Protein AF-A0A432YCI6-F1 (afdb_monomer)

Solvent-accessible surface area (backbone atoms only — not comparable to full-atom values): 5419 Å² total; per-residue (Å²): 132,55,76,64,54,52,50,51,52,49,70,69,32,84,74,70,58,67,78,42,40,62,67,59,52,49,53,53,44,42,72,75,62,33,43,80,53,81,72,67,101,77,46,88,41,63,48,33,33,30,30,85,92,44,73,86,51,59,49,81,43,77,51,57,93,74,92,57,45,44,50,60,67,61,50,48,51,51,54,53,50,35,39,75,71,66,77,46,135

Mean predicted aligned error: 5.87 Å

Radius of gyration: 12.73 Å; Cα contacts (8 Å, |Δi|>4): 102; chains: 1; bounding box: 31×23×32 Å

Nearest PDB structures (foldseek):
  8b2l-assembly1_u3  TM=5.384E-01  e=3.720E+00  Nicotiana tabacum
  2db2-assembly1_A  TM=3.841E-01  e=1.844E+00  Homo sapiens
  3c4b-assembly1_A  TM=4.024E-01  e=2.882E+00  Mus musculus
  3q1c-assembly1_A  TM=2.499E-01  e=8.530E+00  Escherichia coli O127:H6 str. E2348/69

Foldseek 3Di:
DPPLVVLVCQLPDPVHDQQAWPVSVVSNCVVLQWDWDDDDDPPQFWIKTARPVDRVLMQIAGHDPDRGHGHSVSSVVVVVSCVVVVSDD

Structure (mmCIF, N/CA/C/O backbone):
data_AF-A0A432YCI6-F1
#
_entry.id   AF-A0A432YCI6-F1
#
loop_
_atom_site.group_PDB
_atom_site.id
_atom_site.type_symbol
_atom_site.label_atom_id
_atom_site.label_alt_id
_atom_site.label_comp_id
_atom_site.label_asym_id
_atom_site.label_entity_id
_atom_site.label_seq_id
_atom_site.pdbx_PDB_ins_code
_atom_site.Cartn_x
_atom_site.Cartn_y
_atom_site.Cartn_z
_atom_site.occupancy
_atom_site.B_iso_or_equiv
_atom_site.auth_seq_id
_atom_site.auth_comp_id
_atom_site.auth_asym_id
_atom_site.auth_atom_id
_atom_site.pdbx_PDB_model_num
ATOM 1 N N . MET A 1 1 ? -6.884 -5.743 17.236 1.00 58.59 1 MET A N 1
ATOM 2 C CA . MET A 1 1 ? -5.937 -5.270 16.207 1.00 58.59 1 MET A CA 1
ATOM 3 C C . MET A 1 1 ? -4.903 -6.334 15.896 1.00 58.59 1 MET A C 1
ATOM 5 O O . MET A 1 1 ? -3.965 -6.549 16.666 1.00 58.59 1 MET A O 1
ATOM 9 N N . THR A 1 2 ? -5.070 -6.984 14.754 1.00 85.38 2 THR A N 1
ATOM 10 C CA . THR A 1 2 ? -4.048 -7.830 14.137 1.00 85.38 2 THR A CA 1
ATOM 11 C C . THR A 1 2 ? -2.821 -7.003 13.728 1.00 85.38 2 THR A C 1
ATOM 13 O O . THR A 1 2 ? -2.869 -5.773 13.636 1.00 85.38 2 THR A O 1
ATOM 16 N N . ARG A 1 3 ? -1.685 -7.667 13.467 1.00 83.12 3 ARG A N 1
ATOM 17 C CA . ARG A 1 3 ? -0.480 -6.998 12.933 1.00 83.12 3 ARG A CA 1
ATOM 18 C C . ARG A 1 3 ? -0.768 -6.267 11.614 1.00 83.12 3 ARG A C 1
ATOM 20 O O . ARG A 1 3 ? -0.191 -5.214 11.367 1.00 83.12 3 ARG A O 1
ATOM 27 N N . LEU A 1 4 ? -1.684 -6.807 10.813 1.00 85.19 4 LEU A N 1
ATOM 28 C CA . LEU A 1 4 ? -2.079 -6.263 9.519 1.00 85.19 4 LEU A CA 1
ATOM 29 C C . LEU A 1 4 ? -2.947 -5.006 9.667 1.00 85.19 4 LEU A C 1
ATOM 31 O O . LEU A 1 4 ? -2.667 -4.010 9.011 1.00 85.19 4 LEU A O 1
ATOM 35 N N . GLU A 1 5 ? -3.912 -4.988 10.591 1.00 85.25 5 GLU A N 1
ATOM 36 C CA . GLU A 1 5 ? -4.675 -3.766 10.906 1.00 85.25 5 GLU A CA 1
ATOM 37 C C . GLU A 1 5 ? -3.773 -2.632 11.410 1.00 85.25 5 GLU A C 1
ATOM 39 O O . GLU A 1 5 ? -3.946 -1.482 11.012 1.00 85.25 5 GLU A O 1
ATOM 44 N N . LYS A 1 6 ? -2.780 -2.939 12.260 1.00 87.44 6 LYS A N 1
ATOM 45 C CA . LYS A 1 6 ? -1.810 -1.932 12.729 1.00 87.44 6 LYS A CA 1
ATOM 46 C C . LYS A 1 6 ? -0.986 -1.362 11.576 1.00 87.44 6 LYS A C 1
ATOM 48 O O . LYS A 1 6 ? -0.759 -0.156 11.529 1.00 87.44 6 LYS A O 1
ATOM 53 N N . LEU A 1 7 ? -0.559 -2.217 10.644 1.00 89.00 7 LEU A N 1
ATOM 54 C CA . LEU A 1 7 ? 0.138 -1.795 9.431 1.00 89.00 7 LEU A CA 1
ATOM 55 C C . LEU A 1 7 ? -0.756 -0.903 8.560 1.00 89.00 7 LEU A C 1
ATOM 57 O O . LEU A 1 7 ? -0.297 0.127 8.079 1.00 89.00 7 LEU A O 1
ATOM 61 N N . TYR A 1 8 ? -2.027 -1.269 8.403 1.00 88.06 8 TYR A N 1
ATOM 62 C CA . TYR A 1 8 ? -3.010 -0.511 7.633 1.00 88.06 8 TYR A CA 1
ATOM 63 C C . TYR A 1 8 ? -3.214 0.897 8.208 1.00 88.06 8 TYR A C 1
ATOM 65 O O . TYR A 1 8 ? -3.044 1.889 7.504 1.00 88.06 8 TYR A O 1
ATOM 73 N N . GLN A 1 9 ? -3.461 0.990 9.517 1.00 87.62 9 GLN A N 1
ATOM 74 C CA . GLN A 1 9 ? -3.575 2.263 10.234 1.00 87.62 9 GLN A CA 1
ATOM 75 C C . GLN A 1 9 ? -2.297 3.102 10.115 1.00 87.62 9 GLN A C 1
ATOM 77 O O . GLN A 1 9 ? -2.373 4.306 9.897 1.00 87.62 9 GLN A O 1
ATOM 82 N N . ARG A 1 10 ? -1.114 2.475 10.191 1.00 88.56 10 ARG A N 1
ATOM 83 C CA . ARG A 1 10 ? 0.171 3.165 10.009 1.00 88.56 10 ARG A CA 1
ATOM 84 C C . ARG A 1 10 ? 0.344 3.699 8.585 1.00 88.56 10 ARG A C 1
ATOM 86 O O . ARG A 1 10 ? 0.792 4.829 8.436 1.00 88.56 10 ARG A O 1
ATOM 93 N N . MET A 1 11 ? -0.007 2.926 7.554 1.00 87.06 11 MET A N 1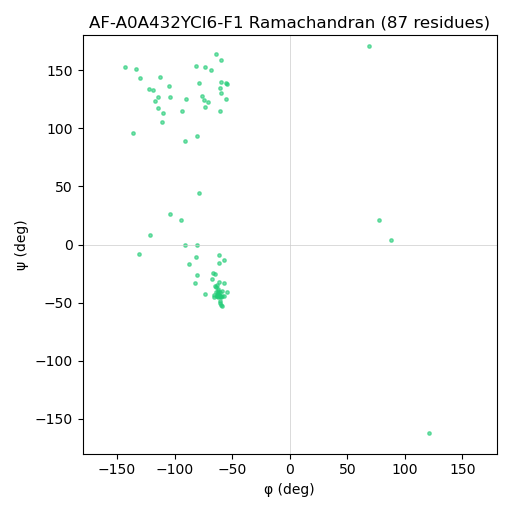
ATOM 94 C CA . MET A 1 11 ? 0.091 3.351 6.147 1.00 87.06 11 MET A CA 1
ATOM 95 C C . MET A 1 11 ? -0.844 4.518 5.820 1.00 87.06 11 MET A C 1
ATOM 97 O O . MET A 1 11 ? -0.475 5.391 5.037 1.00 87.06 11 MET A O 1
ATOM 101 N N . LEU A 1 12 ? -2.032 4.539 6.431 1.00 85.56 12 LEU A N 1
ATOM 102 C CA . LEU A 1 12 ? -3.034 5.595 6.252 1.00 85.56 12 LEU A CA 1
ATOM 103 C C . LEU A 1 12 ? -2.913 6.740 7.265 1.00 85.56 12 LEU A C 1
ATOM 105 O O . LEU A 1 12 ? -3.687 7.698 7.209 1.00 85.56 12 LEU A O 1
ATOM 109 N N . ALA A 1 13 ? -1.950 6.661 8.186 1.00 86.56 13 ALA A N 1
ATOM 110 C CA . ALA A 1 13 ? -1.746 7.687 9.190 1.00 86.56 13 ALA A CA 1
ATOM 111 C C . ALA A 1 13 ? -1.442 9.037 8.530 1.00 86.56 13 ALA A C 1
ATOM 113 O O . ALA A 1 13 ? -0.693 9.139 7.553 1.00 86.56 13 ALA A O 1
ATOM 114 N N . THR A 1 14 ? -2.026 10.087 9.101 1.00 79.88 14 THR A N 1
ATOM 115 C CA . THR A 1 14 ? -1.729 11.473 8.746 1.00 79.88 14 THR A CA 1
ATOM 116 C C . THR A 1 14 ? -1.081 12.130 9.967 1.00 79.88 14 THR A C 1
ATOM 118 O O . THR A 1 14 ? -1.728 12.192 11.011 1.00 79.88 14 THR A O 1
ATOM 121 N N . PRO A 1 15 ? 0.180 12.595 9.883 1.00 80.88 15 PRO A N 1
ATOM 122 C CA . PRO A 1 15 ? 1.007 12.735 8.682 1.00 80.88 15 PRO A CA 1
ATOM 123 C C . PRO A 1 15 ? 1.548 11.407 8.130 1.00 80.88 15 PRO A C 1
ATOM 125 O O . PRO A 1 15 ? 1.783 10.459 8.876 1.00 80.88 15 PRO A O 1
ATOM 128 N N . THR A 1 16 ? 1.790 11.375 6.813 1.00 81.75 16 THR A N 1
ATOM 129 C CA . THR A 1 16 ? 2.348 10.207 6.117 1.00 81.75 16 THR A CA 1
ATOM 130 C C . THR A 1 16 ? 3.673 9.780 6.766 1.00 81.75 16 THR A C 1
ATOM 132 O O . THR A 1 16 ? 4.587 10.610 6.855 1.00 81.75 16 THR A O 1
ATOM 135 N N . PRO A 1 17 ? 3.818 8.513 7.189 1.00 83.75 17 PRO A N 1
ATOM 136 C CA . PRO A 1 17 ? 5.044 8.032 7.820 1.00 83.75 17 PRO A CA 1
ATOM 137 C C . PRO A 1 17 ? 6.254 8.154 6.883 1.00 83.75 17 PRO A C 1
ATOM 139 O O . PRO A 1 17 ? 6.190 7.795 5.709 1.00 83.75 17 PRO A O 1
ATOM 142 N N . CYS A 1 18 ? 7.376 8.651 7.410 1.00 79.56 18 CYS A N 1
ATOM 143 C CA . CYS A 1 18 ? 8.622 8.819 6.653 1.00 79.56 18 CYS A CA 1
ATOM 144 C C . CYS A 1 18 ? 9.523 7.573 6.643 1.00 79.56 18 CYS A C 1
ATOM 146 O O . CYS A 1 18 ? 10.412 7.490 5.805 1.00 79.56 18 CYS A O 1
ATOM 148 N N . ASP A 1 19 ? 9.288 6.622 7.550 1.00 85.19 19 ASP A N 1
ATOM 149 C CA . ASP A 1 19 ? 10.122 5.427 7.751 1.00 85.19 19 ASP A CA 1
ATOM 150 C C . ASP A 1 19 ? 9.482 4.157 7.155 1.00 85.19 19 ASP A C 1
ATOM 152 O O . ASP A 1 19 ? 9.681 3.040 7.626 1.00 85.19 19 ASP A O 1
ATOM 156 N N . VAL A 1 20 ? 8.633 4.311 6.136 1.00 86.12 20 VAL A N 1
ATOM 157 C CA . VAL A 1 20 ? 7.998 3.158 5.488 1.00 86.12 20 VAL A CA 1
ATOM 158 C C . VAL A 1 20 ? 9.014 2.436 4.633 1.00 86.12 20 VAL A C 1
ATOM 160 O O . VAL A 1 20 ? 9.514 2.980 3.652 1.00 86.12 20 VAL A O 1
ATOM 163 N N . ARG A 1 21 ? 9.281 1.175 4.960 1.00 87.50 21 ARG A N 1
ATOM 164 C CA . ARG A 1 21 ? 10.138 0.325 4.134 1.00 87.50 21 ARG A CA 1
ATOM 165 C C . ARG A 1 21 ? 9.361 -0.265 2.969 1.00 87.50 21 ARG A C 1
ATOM 167 O O . ARG A 1 21 ? 8.156 -0.508 3.047 1.00 87.50 21 ARG A O 1
ATOM 174 N N . HIS A 1 22 ? 10.081 -0.574 1.893 1.00 83.31 22 HIS A N 1
ATOM 175 C CA . HIS A 1 22 ? 9.490 -1.232 0.732 1.00 83.31 22 HIS A CA 1
ATOM 176 C C . HIS A 1 22 ? 8.773 -2.529 1.114 1.00 83.31 22 HIS A C 1
ATOM 178 O O . HIS A 1 22 ? 7.687 -2.767 0.604 1.00 83.31 22 HIS A O 1
ATOM 184 N N . GLU A 1 23 ? 9.343 -3.337 2.012 1.00 84.19 23 GLU A N 1
ATOM 185 C CA . GLU A 1 23 ? 8.744 -4.595 2.476 1.00 84.19 23 GLU A CA 1
ATOM 186 C C . GLU A 1 23 ? 7.387 -4.395 3.157 1.00 84.19 23 GLU A C 1
ATOM 188 O O . GLU A 1 23 ? 6.437 -5.104 2.826 1.00 84.19 23 GLU A O 1
ATOM 193 N N . GLU A 1 24 ? 7.264 -3.390 4.027 1.00 87.75 24 GLU A N 1
ATOM 194 C CA . GLU A 1 24 ? 5.994 -3.041 4.672 1.00 87.75 24 GLU A CA 1
ATOM 195 C C . GLU A 1 24 ? 4.945 -2.619 3.642 1.00 87.75 24 GLU A C 1
ATOM 197 O O . GLU A 1 24 ? 3.813 -3.104 3.672 1.00 87.75 24 GLU A O 1
ATOM 202 N N . LEU A 1 25 ? 5.344 -1.800 2.664 1.00 87.62 25 LEU A N 1
ATOM 203 C CA . LEU A 1 25 ? 4.471 -1.419 1.559 1.00 87.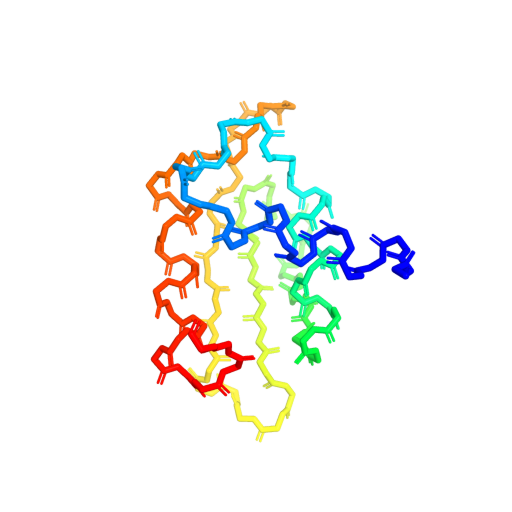62 25 LEU A CA 1
ATOM 204 C C . LEU A 1 25 ? 4.048 -2.638 0.722 1.00 87.62 25 LEU A C 1
ATOM 206 O O . LEU A 1 25 ? 2.892 -2.726 0.316 1.00 87.62 25 LEU A O 1
ATOM 210 N N . LYS A 1 26 ? 4.939 -3.615 0.490 1.00 87.50 26 LYS A N 1
ATOM 211 C CA . LYS A 1 26 ? 4.575 -4.854 -0.221 1.00 87.50 26 LYS A CA 1
ATOM 212 C C . LYS A 1 26 ? 3.530 -5.656 0.544 1.00 87.50 26 LYS A C 1
ATOM 214 O O . LYS A 1 26 ? 2.608 -6.172 -0.079 1.00 87.50 26 LYS A O 1
ATOM 219 N N . ILE A 1 27 ? 3.690 -5.798 1.860 1.00 90.06 27 ILE A N 1
ATOM 220 C CA . ILE A 1 27 ? 2.744 -6.534 2.712 1.00 90.06 27 ILE A CA 1
ATOM 221 C C . ILE A 1 27 ? 1.379 -5.846 2.677 1.00 90.06 27 ILE A C 1
ATOM 223 O O . ILE A 1 27 ? 0.369 -6.513 2.461 1.00 90.06 27 ILE A O 1
ATOM 227 N N . PHE A 1 28 ? 1.360 -4.518 2.802 1.00 90.62 28 PHE A N 1
ATOM 228 C CA . PHE A 1 28 ? 0.142 -3.721 2.706 1.00 90.62 28 PHE A CA 1
ATOM 229 C C . PHE A 1 28 ? -0.560 -3.901 1.352 1.00 90.62 28 PHE A C 1
ATOM 231 O O . PHE A 1 28 ? -1.722 -4.295 1.311 1.00 90.62 28 PHE A O 1
ATOM 238 N N . LEU A 1 29 ? 0.145 -3.722 0.232 1.00 89.62 29 LEU A N 1
ATOM 239 C CA . LEU A 1 29 ? -0.447 -3.887 -1.102 1.00 89.62 29 LEU A CA 1
ATOM 240 C C . LEU A 1 29 ? -0.9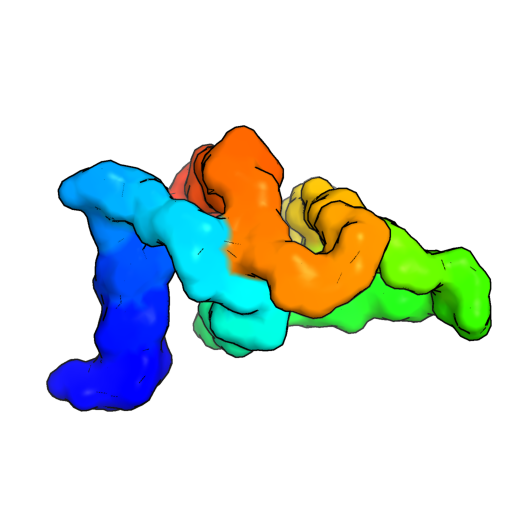52 -5.317 -1.349 1.00 89.62 29 LEU A C 1
ATOM 242 O O . LEU A 1 29 ? -2.035 -5.498 -1.897 1.00 89.62 29 LEU A O 1
ATOM 246 N N . LYS A 1 30 ? -0.216 -6.337 -0.894 1.00 89.81 30 LYS A N 1
ATOM 247 C CA . LYS A 1 30 ? -0.668 -7.735 -0.971 1.00 89.81 30 LYS A CA 1
ATOM 248 C C . LYS A 1 30 ? -1.921 -7.989 -0.138 1.00 89.81 30 LYS A C 1
ATOM 250 O O . LYS A 1 30 ? -2.775 -8.754 -0.569 1.00 89.81 30 LYS A O 1
ATOM 255 N N . SER A 1 31 ? -2.047 -7.342 1.023 1.00 90.19 31 SER A N 1
ATOM 256 C CA . SER A 1 31 ? -3.250 -7.452 1.857 1.00 90.19 31 SER A CA 1
ATOM 257 C C . SER A 1 31 ? -4.502 -6.877 1.194 1.00 90.19 31 SER A C 1
ATOM 259 O O . SER A 1 31 ? -5.598 -7.347 1.469 1.00 90.19 31 SER A O 1
ATOM 261 N N . LEU A 1 32 ? -4.328 -5.933 0.263 1.00 88.31 32 LEU A N 1
ATOM 262 C CA . LEU A 1 32 ? -5.397 -5.380 -0.574 1.00 88.31 32 LEU A CA 1
ATOM 263 C C . LEU A 1 32 ? -5.753 -6.273 -1.777 1.00 88.31 32 LEU A C 1
ATOM 265 O O . LEU A 1 32 ? -6.621 -5.915 -2.564 1.00 88.31 32 LEU A O 1
ATOM 269 N N . GLY A 1 33 ? -5.079 -7.415 -1.956 1.00 89.81 33 GLY A N 1
ATOM 270 C CA . GLY A 1 33 ? -5.281 -8.317 -3.095 1.00 89.81 33 GLY A CA 1
ATOM 271 C C . GLY A 1 33 ? -4.435 -7.987 -4.330 1.00 89.81 33 GLY A C 1
ATOM 272 O O . GLY A 1 33 ? -4.550 -8.666 -5.350 1.00 89.81 33 GLY A O 1
ATOM 273 N N . LEU A 1 34 ? -3.546 -6.990 -4.255 1.00 90.50 34 LEU A N 1
ATOM 274 C CA . LEU A 1 34 ? -2.653 -6.638 -5.359 1.00 90.50 34 LEU A CA 1
ATOM 275 C C . LEU A 1 34 ? -1.463 -7.600 -5.434 1.00 90.50 34 LEU A C 1
ATOM 277 O O . LEU A 1 34 ? -0.824 -7.925 -4.430 1.00 90.50 34 LEU A O 1
ATOM 281 N N . VAL A 1 35 ? -1.092 -7.995 -6.650 1.00 89.69 35 VAL A N 1
ATOM 282 C CA . VAL A 1 35 ? 0.018 -8.923 -6.892 1.00 89.69 35 VAL A CA 1
ATOM 283 C C . VAL A 1 35 ? 1.250 -8.196 -7.425 1.00 89.69 35 VAL A C 1
ATOM 285 O O . VAL A 1 35 ? 1.160 -7.326 -8.291 1.00 89.69 35 VAL A O 1
ATOM 288 N N . GLU A 1 36 ? 2.427 -8.546 -6.896 1.00 88.12 36 GLU A N 1
ATOM 289 C CA . GLU A 1 36 ? 3.712 -8.011 -7.365 1.00 88.12 36 GLU A CA 1
ATOM 290 C C . GLU A 1 36 ? 4.105 -8.675 -8.690 1.00 88.12 36 GLU A C 1
ATOM 292 O O . GLU A 1 36 ? 4.195 -9.897 -8.792 1.00 88.12 36 GLU A O 1
ATOM 297 N N . VAL A 1 37 ? 4.409 -7.860 -9.695 1.00 85.00 37 VAL A N 1
ATOM 298 C CA . VAL A 1 37 ? 4.756 -8.289 -11.050 1.00 85.00 37 VAL A CA 1
ATOM 299 C C . VAL A 1 37 ? 6.229 -7.988 -11.287 1.00 85.00 37 VAL A C 1
ATOM 301 O O . VAL A 1 37 ? 6.618 -6.836 -11.494 1.00 85.00 37 VAL A O 1
ATOM 304 N N . LYS A 1 38 ? 7.066 -9.027 -11.282 1.00 72.50 38 LYS A 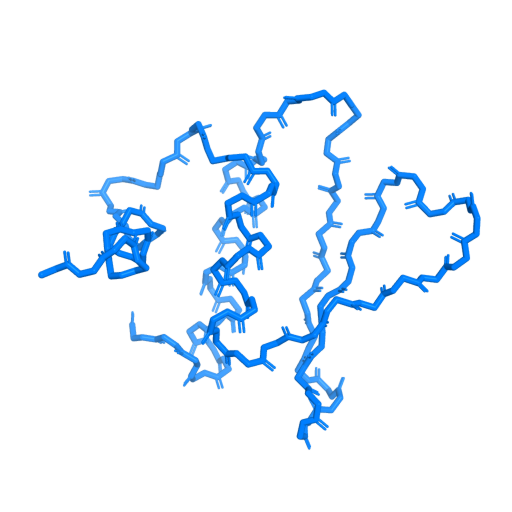N 1
ATOM 305 C CA . LYS A 1 38 ? 8.508 -8.901 -11.531 1.00 72.50 38 LYS A CA 1
ATOM 306 C C . LYS A 1 38 ? 8.806 -9.124 -13.014 1.00 72.50 38 LYS A C 1
ATOM 308 O O . LYS A 1 38 ? 8.632 -10.228 -13.520 1.00 72.50 38 LYS A O 1
ATOM 313 N N . ARG A 1 39 ? 9.292 -8.099 -13.723 1.00 58.31 39 ARG A N 1
ATOM 314 C CA . ARG A 1 39 ? 9.837 -8.258 -15.085 1.00 58.31 39 ARG A CA 1
ATOM 315 C C . ARG A 1 39 ? 11.349 -8.524 -15.020 1.00 58.31 39 ARG A C 1
ATOM 317 O O . ARG A 1 39 ? 12.134 -7.587 -15.066 1.00 58.31 39 ARG A O 1
ATOM 324 N N . GLY A 1 40 ? 11.750 -9.792 -14.923 1.00 52.84 40 GLY A N 1
ATOM 325 C CA . GLY A 1 40 ? 13.113 -10.266 -15.237 1.00 52.84 40 GLY A CA 1
ATOM 326 C C . GLY A 1 40 ? 14.277 -9.852 -14.310 1.00 52.84 40 GLY A C 1
ATOM 327 O O . GLY A 1 40 ? 14.138 -9.015 -13.420 1.00 52.84 40 GLY A O 1
ATOM 328 N N . LYS A 1 41 ? 15.448 -10.470 -14.554 1.00 47.22 41 LYS A N 1
ATOM 329 C CA . LYS A 1 41 ? 16.695 -10.446 -13.745 1.00 47.22 41 LYS A CA 1
ATOM 330 C C . LYS A 1 41 ? 17.364 -9.067 -13.554 1.00 47.22 41 LYS A C 1
ATOM 332 O O . LYS A 1 41 ? 18.275 -8.970 -12.743 1.00 47.22 41 LYS A O 1
ATOM 337 N N . THR A 1 42 ? 16.925 -8.011 -14.243 1.00 50.06 42 THR A N 1
ATOM 338 C CA . THR A 1 42 ? 17.566 -6.675 -14.246 1.00 50.06 42 THR A CA 1
ATOM 339 C C . THR A 1 42 ? 16.659 -5.524 -13.783 1.00 50.06 42 THR A C 1
ATOM 341 O O . THR A 1 42 ? 17.062 -4.365 -13.839 1.00 50.06 42 THR A O 1
ATOM 344 N N . SER A 1 43 ? 15.452 -5.792 -13.267 1.00 48.97 43 SER A N 1
ATOM 345 C CA . SER A 1 43 ? 14.527 -4.742 -12.780 1.00 48.97 43 SER A CA 1
ATOM 346 C C . SER A 1 43 ? 14.879 -4.207 -11.381 1.00 48.97 43 SER A C 1
ATOM 348 O O . SER A 1 43 ? 13.995 -4.034 -10.544 1.00 48.97 43 SER A O 1
ATOM 350 N N . GLY A 1 44 ? 16.162 -3.940 -11.118 1.00 55.38 44 GLY A N 1
ATOM 351 C CA . GLY A 1 44 ? 16.714 -3.625 -9.789 1.00 55.38 44 GLY A CA 1
ATOM 352 C C . GLY A 1 44 ? 16.084 -2.430 -9.061 1.00 55.38 44 GLY A C 1
ATOM 353 O O . GLY A 1 44 ? 16.248 -2.313 -7.849 1.00 55.38 44 GLY A O 1
ATOM 354 N N . SER A 1 45 ? 15.299 -1.606 -9.760 1.00 61.22 45 SER A N 1
ATOM 355 C CA . SER A 1 45 ? 14.682 -0.412 -9.176 1.00 61.22 45 SER A CA 1
ATOM 356 C C . SER A 1 45 ? 13.180 -0.267 -9.461 1.00 61.22 45 SER A C 1
ATOM 358 O O . SER A 1 45 ? 12.543 0.603 -8.887 1.00 61.22 45 SER A O 1
ATOM 360 N N . ARG A 1 46 ? 12.549 -1.089 -10.313 1.00 73.88 46 ARG A N 1
ATOM 361 C CA . ARG A 1 46 ? 11.134 -0.889 -10.703 1.00 73.88 46 ARG A CA 1
ATOM 362 C C . ARG A 1 46 ? 10.244 -1.973 -10.118 1.00 73.88 46 ARG A C 1
ATOM 364 O O . ARG A 1 46 ? 10.312 -3.127 -10.531 1.00 73.88 46 ARG A O 1
ATOM 371 N N . ILE A 1 47 ? 9.373 -1.582 -9.195 1.00 80.12 47 ILE A N 1
ATOM 372 C CA . ILE A 1 47 ? 8.381 -2.464 -8.585 1.00 80.12 47 ILE A CA 1
ATOM 373 C C . ILE A 1 47 ? 7.026 -2.143 -9.208 1.00 80.12 47 ILE A C 1
ATOM 375 O O . ILE A 1 47 ? 6.595 -0.990 -9.239 1.00 80.12 47 ILE A O 1
ATOM 379 N N . LYS A 1 48 ? 6.347 -3.165 -9.723 1.00 86.75 48 LYS A N 1
ATOM 380 C CA . LYS A 1 48 ? 4.992 -3.038 -10.253 1.00 86.75 48 LYS A CA 1
ATOM 381 C C . LYS A 1 48 ? 4.061 -3.933 -9.453 1.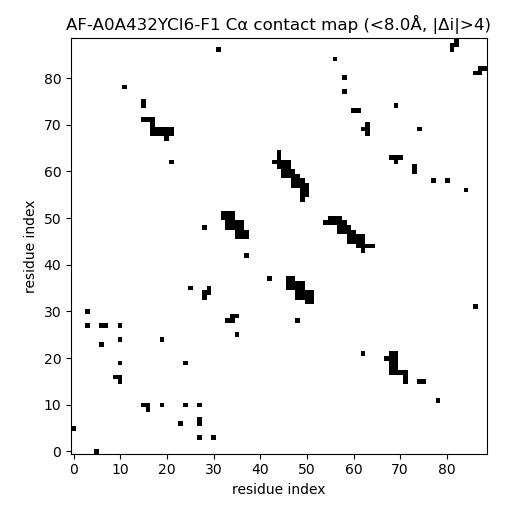00 86.75 48 LYS A C 1
ATOM 383 O O . LYS A 1 48 ? 4.358 -5.107 -9.265 1.00 86.75 48 LYS A O 1
ATOM 388 N N . PHE A 1 49 ? 2.930 -3.384 -9.045 1.00 89.62 49 PHE A N 1
ATOM 389 C CA . PHE A 1 49 ? 1.793 -4.136 -8.537 1.00 89.62 49 PHE A CA 1
ATOM 390 C C . PHE A 1 49 ? 0.638 -4.010 -9.522 1.00 89.62 49 PHE A C 1
ATOM 392 O O . PHE A 1 49 ? 0.474 -2.960 -10.149 1.00 89.62 49 PHE A O 1
ATOM 399 N N . MET A 1 50 ? -0.137 -5.07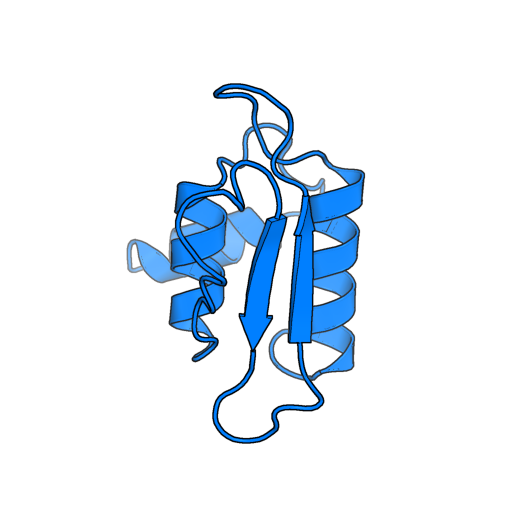3 -9.688 1.00 90.62 50 MET A N 1
ATOM 400 C CA . MET A 1 50 ? -1.374 -5.036 -10.460 1.00 90.62 50 MET A CA 1
ATOM 401 C C . MET A 1 50 ? -2.499 -5.716 -9.695 1.00 90.62 50 MET A C 1
ATOM 403 O O . MET A 1 50 ? -2.253 -6.634 -8.913 1.00 90.62 50 MET A O 1
ATOM 407 N N . ASP A 1 51 ? -3.717 -5.265 -9.948 1.00 90.62 51 ASP A N 1
ATOM 408 C CA . ASP A 1 51 ? -4.915 -5.986 -9.558 1.00 90.62 51 ASP A CA 1
ATOM 409 C C . ASP A 1 51 ? -5.113 -7.187 -10.499 1.00 90.62 51 ASP A C 1
ATOM 411 O O . ASP A 1 51 ? -5.135 -7.001 -11.722 1.00 90.62 51 ASP A O 1
ATOM 415 N N . PRO A 1 52 ? -5.222 -8.420 -9.975 1.00 87.25 52 PRO A N 1
ATOM 416 C CA . PRO A 1 52 ? -5.440 -9.598 -10.809 1.00 87.25 52 PRO A CA 1
ATOM 417 C C . PRO A 1 52 ? -6.816 -9.594 -11.489 1.00 87.25 52 PRO A C 1
ATOM 419 O O . PRO A 1 52 ? -6.966 -10.227 -12.532 1.00 87.25 52 PRO A O 1
ATOM 422 N N . GLN A 1 53 ? -7.808 -8.888 -10.931 1.00 88.00 53 GLN A N 1
ATOM 423 C CA . GLN A 1 53 ? -9.151 -8.798 -11.513 1.00 88.00 53 GLN A CA 1
ATOM 424 C C . GLN A 1 53 ? -9.237 -7.742 -12.623 1.00 88.00 53 GLN A C 1
ATOM 426 O O . GLN A 1 53 ? -9.963 -7.921 -13.599 1.00 88.00 53 GLN A O 1
ATOM 431 N N . ASN A 1 54 ? -8.480 -6.650 -12.507 1.00 87.12 54 ASN A N 1
ATOM 432 C CA . ASN A 1 54 ? -8.445 -5.567 -13.478 1.00 87.12 54 ASN A CA 1
ATOM 433 C C . ASN A 1 54 ? -6.998 -5.106 -13.753 1.00 87.12 54 ASN A C 1
ATOM 435 O O . ASN A 1 54 ? -6.486 -4.212 -13.073 1.00 87.12 54 ASN A O 1
ATOM 439 N N . PRO A 1 55 ? -6.346 -5.616 -14.815 1.00 82.50 55 PRO A N 1
ATOM 440 C CA . PRO A 1 55 ? -4.949 -5.297 -15.119 1.00 82.50 55 PRO A CA 1
ATOM 441 C C . PRO A 1 55 ? -4.677 -3.808 -15.406 1.00 82.50 55 PRO A C 1
ATOM 443 O O . PRO A 1 55 ? -3.520 -3.370 -15.380 1.00 82.50 55 PRO A O 1
ATOM 446 N N . SER A 1 56 ? -5.721 -3.014 -15.672 1.00 84.62 56 SER A N 1
ATOM 447 C CA . SER A 1 56 ? -5.623 -1.557 -15.825 1.00 84.62 56 SER A CA 1
ATOM 448 C C . SER A 1 56 ? -5.268 -0.869 -14.503 1.00 84.62 56 SER A C 1
ATOM 450 O O . SER A 1 56 ? -4.573 0.152 -14.497 1.00 84.62 56 SER A O 1
ATOM 452 N N . ARG A 1 57 ? -5.682 -1.455 -13.371 1.00 88.06 57 ARG A N 1
ATOM 453 C CA . ARG A 1 57 ? -5.354 -1.002 -12.016 1.00 88.06 57 ARG A CA 1
ATOM 454 C C . ARG A 1 57 ? -3.958 -1.489 -11.650 1.00 88.06 57 ARG A C 1
ATOM 456 O O . ARG A 1 57 ? -3.748 -2.604 -11.181 1.00 88.06 57 ARG A O 1
ATOM 463 N N . GLN A 1 58 ? -2.974 -0.634 -11.907 1.00 88.00 58 GLN A N 1
ATOM 464 C CA . GLN A 1 58 ? -1.574 -0.923 -11.621 1.00 88.00 58 GLN A CA 1
ATOM 465 C C . GLN A 1 58 ? -0.907 0.213 -10.856 1.00 88.00 58 GLN A C 1
ATOM 467 O O . GLN A 1 58 ? -1.127 1.395 -11.132 1.00 88.00 58 GLN A O 1
ATOM 472 N N . ILE A 1 59 ? -0.028 -0.166 -9.939 1.00 88.31 59 ILE A N 1
ATOM 473 C CA . ILE A 1 59 ? 0.786 0.740 -9.138 1.00 88.31 59 ILE A CA 1
ATOM 474 C C . ILE A 1 59 ? 2.236 0.520 -9.540 1.00 88.31 59 ILE A C 1
ATOM 476 O O . ILE A 1 59 ? 2.725 -0.611 -9.577 1.00 88.31 59 ILE A O 1
ATOM 480 N N . ARG A 1 60 ? 2.922 1.605 -9.895 1.00 85.88 60 ARG A N 1
ATOM 481 C CA . ARG A 1 60 ? 4.327 1.583 -10.298 1.00 85.88 60 ARG A CA 1
ATOM 482 C C . ARG A 1 60 ? 5.123 2.401 -9.301 1.00 85.88 60 ARG A C 1
ATOM 484 O O . ARG A 1 60 ? 4.834 3.568 -9.090 1.00 85.88 60 ARG A O 1
ATOM 491 N N . LEU A 1 61 ? 6.112 1.756 -8.708 1.00 80.62 61 LEU A N 1
ATOM 492 C CA . LEU A 1 61 ? 6.956 2.291 -7.657 1.00 80.62 61 LEU A CA 1
ATOM 493 C C . LEU A 1 61 ? 8.407 2.224 -8.116 1.00 80.62 61 LEU A C 1
ATOM 495 O O . LEU A 1 61 ? 8.862 1.192 -8.622 1.00 80.62 61 LEU A O 1
ATOM 499 N N . HIS A 1 62 ? 9.134 3.316 -7.913 1.00 76.81 62 HIS A N 1
ATOM 500 C CA . HIS A 1 62 ? 10.584 3.305 -8.018 1.00 76.81 62 HIS A CA 1
ATOM 501 C C . HIS A 1 62 ? 11.146 2.971 -6.636 1.00 76.81 62 HIS A C 1
ATOM 503 O O . HIS A 1 62 ? 10.806 3.622 -5.651 1.00 76.81 62 HIS A O 1
ATOM 509 N N . LYS A 1 63 ? 11.976 1.933 -6.548 1.00 69.31 63 LYS A N 1
ATOM 510 C CA . LYS A 1 63 ? 12.834 1.720 -5.391 1.00 69.31 63 LYS A CA 1
ATOM 511 C C . LYS A 1 63 ? 13.913 2.795 -5.430 1.00 69.31 63 LYS A C 1
ATOM 513 O O . LYS A 1 63 ? 14.636 2.885 -6.423 1.00 69.31 63 LYS A O 1
ATOM 518 N N . SER A 1 64 ? 14.014 3.595 -4.375 1.00 66.50 64 SER A N 1
ATOM 519 C CA . SER A 1 64 ? 15.202 4.418 -4.155 1.00 66.50 64 SER A CA 1
ATOM 520 C C . SER A 1 64 ? 16.421 3.490 -4.165 1.00 66.50 64 SER A C 1
A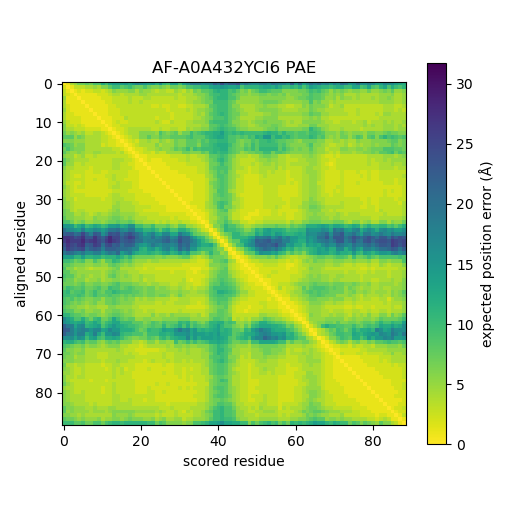TOM 522 O O . SER A 1 64 ? 16.355 2.373 -3.644 1.00 66.50 64 SER A O 1
ATOM 524 N N . HIS A 1 65 ? 17.514 3.894 -4.810 1.00 58.00 65 HIS A N 1
ATOM 525 C CA . HIS A 1 65 ? 18.727 3.076 -4.832 1.00 58.00 65 HIS A CA 1
ATOM 526 C C . HIS A 1 65 ? 19.236 2.879 -3.390 1.00 58.00 65 HIS A C 1
ATOM 528 O O . HIS A 1 65 ? 19.617 3.847 -2.744 1.00 58.00 65 HIS A O 1
ATOM 534 N N . GLY A 1 66 ? 19.221 1.635 -2.889 1.00 64.31 66 GLY A N 1
ATOM 535 C CA . GLY A 1 66 ? 19.678 1.270 -1.539 1.00 64.31 66 GLY A CA 1
ATOM 536 C C . GLY A 1 66 ? 18.612 0.603 -0.654 1.00 64.31 66 GLY A C 1
ATOM 537 O O . GLY A 1 66 ? 17.606 0.077 -1.146 1.00 64.31 66 GLY A O 1
ATOM 538 N N . ASP A 1 67 ? 18.864 0.608 0.659 1.00 66.81 67 ASP A N 1
ATOM 539 C CA . ASP A 1 67 ? 17.936 0.176 1.726 1.00 66.81 67 ASP A CA 1
ATOM 540 C C . ASP A 1 67 ? 17.131 1.355 2.308 1.00 66.81 67 ASP A C 1
ATOM 542 O O . ASP A 1 67 ? 16.631 1.322 3.427 1.00 66.81 67 ASP A O 1
ATOM 546 N N . SER A 1 68 ? 17.031 2.449 1.553 1.00 78.06 68 SER A N 1
ATOM 547 C CA . SER A 1 68 ? 16.324 3.644 1.997 1.00 78.06 68 SER A CA 1
ATOM 548 C C . SER A 1 68 ? 14.811 3.400 2.103 1.00 78.06 68 SER A C 1
ATOM 550 O O . SER A 1 68 ? 14.253 2.605 1.332 1.00 78.06 68 SER A O 1
ATOM 552 N N . PRO A 1 69 ? 14.123 4.104 3.021 1.00 83.94 69 PRO A N 1
ATOM 553 C CA . PRO A 1 69 ? 12.668 4.099 3.074 1.00 83.94 69 PRO A CA 1
ATOM 554 C C . PRO A 1 69 ? 12.062 4.612 1.760 1.00 83.94 69 PRO A C 1
ATOM 556 O O . PRO A 1 69 ? 12.703 5.309 0.966 1.00 83.94 69 PRO A O 1
ATOM 559 N N . VAL A 1 70 ? 10.803 4.243 1.535 1.00 84.56 70 VAL A N 1
ATOM 560 C CA . VAL A 1 70 ? 10.001 4.713 0.408 1.00 84.56 70 VAL A CA 1
ATOM 561 C C . VAL A 1 70 ? 9.903 6.232 0.493 1.00 84.56 70 VAL A C 1
ATOM 563 O O . VAL A 1 70 ? 9.560 6.785 1.538 1.00 84.56 70 VAL A O 1
ATOM 566 N N . ASP A 1 71 ? 10.186 6.903 -0.622 1.00 85.06 71 ASP A N 1
ATOM 567 C CA . ASP A 1 71 ? 10.018 8.348 -0.714 1.00 85.06 71 ASP A CA 1
ATOM 568 C C . ASP A 1 71 ? 8.579 8.758 -0.344 1.00 85.06 71 ASP A C 1
ATOM 570 O O . ASP A 1 71 ? 7.608 8.108 -0.739 1.00 85.06 71 ASP A O 1
ATOM 574 N N . ARG A 1 72 ? 8.422 9.857 0.404 1.00 84.81 72 ARG A N 1
ATOM 575 C CA . ARG A 1 72 ? 7.098 10.296 0.878 1.00 84.81 72 ARG A CA 1
ATOM 576 C C . ARG A 1 72 ? 6.167 10.662 -0.274 1.00 84.81 72 ARG A C 1
ATOM 578 O O . ARG A 1 72 ? 4.963 10.439 -0.165 1.00 84.81 72 ARG A O 1
ATOM 585 N N . GLY A 1 73 ? 6.703 11.230 -1.353 1.00 85.31 73 GLY A N 1
ATOM 586 C CA . GLY A 1 73 ? 5.951 11.528 -2.566 1.00 85.31 73 GLY A CA 1
ATOM 587 C C . GLY A 1 73 ? 5.484 10.249 -3.251 1.00 85.31 73 GLY A C 1
ATOM 588 O O . GLY A 1 73 ? 4.305 10.129 -3.574 1.00 85.31 73 GLY A O 1
ATOM 589 N N . ALA A 1 74 ? 6.369 9.256 -3.372 1.00 85.38 74 ALA A N 1
ATOM 590 C CA . ALA A 1 74 ? 6.009 7.940 -3.896 1.00 85.38 74 ALA A CA 1
ATOM 591 C C . ALA A 1 74 ? 4.937 7.246 -3.040 1.00 85.38 74 ALA A C 1
ATOM 593 O O . ALA A 1 74 ? 3.974 6.709 -3.582 1.00 85.38 74 ALA A O 1
ATOM 594 N N . LEU A 1 75 ? 5.059 7.284 -1.710 1.00 87.50 75 LEU A N 1
ATOM 595 C CA . LEU A 1 75 ? 4.059 6.709 -0.810 1.00 87.50 75 LEU A CA 1
ATOM 596 C C . LEU A 1 75 ? 2.708 7.426 -0.942 1.00 87.50 75 LEU A C 1
ATOM 598 O O . LEU A 1 75 ? 1.679 6.763 -1.054 1.00 87.50 75 LEU A O 1
ATOM 602 N N . LYS A 1 76 ? 2.701 8.764 -1.003 1.00 87.94 76 LYS A N 1
ATOM 603 C CA . LYS A 1 76 ? 1.478 9.540 -1.251 1.00 87.94 76 LYS A CA 1
ATOM 604 C C . LYS A 1 76 ? 0.826 9.183 -2.586 1.00 87.94 76 LYS A C 1
ATOM 606 O O . LYS A 1 76 ? -0.379 8.958 -2.591 1.00 87.94 76 LYS A O 1
ATOM 611 N N . ASP A 1 77 ? 1.590 9.072 -3.678 1.00 89.19 77 ASP A N 1
ATOM 612 C CA . ASP A 1 77 ? 1.052 8.660 -4.988 1.00 89.19 77 ASP A CA 1
ATOM 613 C C . ASP A 1 77 ? 0.355 7.301 -4.896 1.00 89.19 77 ASP A C 1
ATOM 615 O O . ASP A 1 77 ? -0.765 7.147 -5.382 1.00 89.19 77 ASP A O 1
ATOM 619 N N . VAL A 1 78 ? 0.973 6.336 -4.204 1.00 89.62 78 VAL A N 1
ATOM 620 C CA . VAL A 1 78 ? 0.377 5.012 -3.984 1.00 89.62 78 V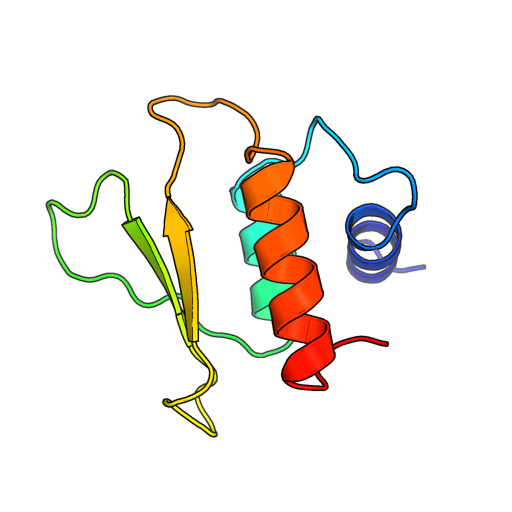AL A CA 1
ATOM 621 C C . VAL A 1 78 ? -0.947 5.115 -3.240 1.00 89.62 78 VAL A C 1
ATOM 623 O O . VAL A 1 78 ? -1.940 4.572 -3.719 1.00 89.62 78 VAL A O 1
ATOM 626 N N . ILE A 1 79 ? -0.983 5.810 -2.100 1.00 89.75 79 ILE A N 1
ATOM 627 C CA . ILE A 1 79 ? -2.209 5.965 -1.305 1.00 89.75 79 ILE A CA 1
ATOM 628 C C . ILE A 1 79 ? -3.299 6.671 -2.124 1.00 89.75 79 ILE A C 1
ATOM 630 O O . ILE A 1 79 ? -4.435 6.203 -2.172 1.00 89.75 79 ILE A O 1
ATOM 634 N N . THR A 1 80 ? -2.961 7.738 -2.849 1.00 90.25 80 THR A N 1
ATOM 635 C CA . THR A 1 80 ? -3.903 8.422 -3.746 1.00 90.25 80 THR A CA 1
ATOM 636 C C . THR A 1 80 ? -4.440 7.479 -4.821 1.00 90.25 80 THR A C 1
ATOM 638 O O . THR A 1 80 ? -5.647 7.441 -5.053 1.00 90.25 80 THR A O 1
ATOM 641 N N . ARG A 1 81 ? -3.584 6.668 -5.451 1.00 90.50 81 ARG A N 1
ATOM 642 C CA . ARG A 1 81 ? -4.017 5.678 -6.446 1.00 90.50 81 ARG A CA 1
ATOM 643 C C . ARG A 1 81 ? -4.944 4.629 -5.858 1.00 90.50 81 ARG A C 1
ATOM 645 O O . ARG A 1 81 ? -5.917 4.269 -6.508 1.00 90.50 81 ARG A O 1
ATOM 652 N N . LEU A 1 82 ? -4.653 4.147 -4.655 1.00 90.44 82 LEU A N 1
ATOM 653 C CA . LEU A 1 82 ? -5.488 3.164 -3.974 1.00 90.44 82 LEU A CA 1
ATOM 654 C C . LEU A 1 82 ? -6.877 3.725 -3.658 1.00 90.44 82 LEU A C 1
ATOM 656 O O . LEU A 1 82 ? -7.860 3.026 -3.895 1.00 90.44 82 LEU A O 1
ATOM 660 N N . ARG A 1 83 ? -6.964 4.991 -3.224 1.00 90.31 83 ARG A N 1
ATOM 661 C CA . ARG A 1 83 ? -8.243 5.701 -3.048 1.00 90.31 83 ARG A CA 1
ATOM 662 C C . ARG A 1 83 ? -9.014 5.819 -4.355 1.00 90.31 83 ARG A C 1
ATOM 664 O O . ARG A 1 83 ? -10.178 5.448 -4.421 1.00 90.31 83 ARG A O 1
ATOM 671 N N . LEU A 1 84 ? -8.347 6.256 -5.425 1.00 89.75 84 LEU A N 1
ATOM 672 C CA . LEU A 1 84 ? -8.961 6.380 -6.754 1.00 89.75 84 LEU A CA 1
ATOM 673 C C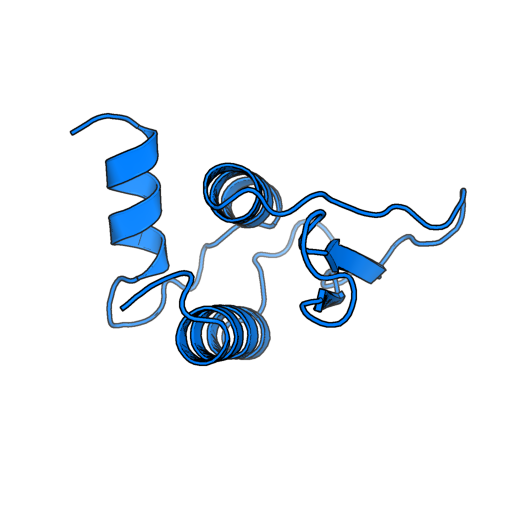 . LEU A 1 84 ? -9.452 5.037 -7.314 1.00 89.75 84 LEU A C 1
ATOM 675 O O . LEU A 1 84 ? -10.426 4.990 -8.056 1.00 89.75 84 LEU A O 1
ATOM 679 N N . MET A 1 85 ? -8.768 3.942 -6.983 1.00 88.69 85 MET A N 1
ATOM 680 C CA . MET A 1 85 ? -9.155 2.590 -7.386 1.00 88.69 85 MET A CA 1
ATOM 681 C C . MET A 1 85 ? -10.248 1.977 -6.493 1.00 88.69 85 MET A C 1
ATOM 683 O O . MET A 1 85 ? -10.785 0.933 -6.864 1.00 88.69 85 MET A O 1
ATOM 687 N N . GLY A 1 86 ? -10.568 2.598 -5.351 1.00 89.00 86 GLY A N 1
ATOM 688 C CA . GLY A 1 86 ? -11.545 2.102 -4.379 1.00 89.00 86 GLY A CA 1
ATOM 689 C C . GLY A 1 86 ? -11.035 0.969 -3.483 1.00 89.00 86 GLY A C 1
ATOM 690 O O . GLY A 1 86 ? -11.842 0.210 -2.960 1.00 89.00 86 GLY A O 1
ATOM 691 N N . PHE A 1 87 ? -9.714 0.813 -3.322 1.00 86.75 87 PHE A N 1
ATOM 692 C CA . PHE A 1 87 ? -9.142 -0.186 -2.404 1.00 86.75 87 PHE A CA 1
ATOM 693 C C . PHE A 1 87 ? -9.142 0.277 -0.944 1.00 86.75 87 PHE A C 1
ATOM 695 O O . PHE A 1 87 ? -9.102 -0.559 -0.046 1.00 86.75 87 PHE A O 1
ATOM 702 N N . ILE A 1 88 ? -9.118 1.592 -0.719 1.00 85.25 88 ILE A N 1
ATOM 703 C CA . ILE A 1 88 ? -9.044 2.228 0.600 1.00 85.25 88 ILE A CA 1
ATOM 704 C C . ILE A 1 88 ? -9.909 3.500 0.594 1.00 85.25 88 ILE A C 1
ATOM 706 O O . ILE A 1 88 ? -10.065 4.115 -0.464 1.00 85.25 88 ILE A O 1
ATOM 710 N N . GLU A 1 89 ? -10.415 3.906 1.760 1.00 76.12 89 GLU A N 1
ATOM 711 C CA . GLU A 1 89 ? -11.201 5.142 1.957 1.00 76.12 89 GLU A CA 1
ATOM 712 C C . GLU A 1 89 ? -10.338 6.378 2.306 1.00 76.12 89 GLU A C 1
ATOM 714 O O . GLU A 1 89 ? -9.256 6.281 2.945 1.00 76.12 89 GLU A O 1
#

Organism: NCBI:txid502366

pLDDT: mean 82.05, std 10.83, range [47.22, 90.62]

Sequence (89 aa):
MTRLEKLYQRMLATPTPCDVRHEELKIFLKSLGLVEVKRGKTSGSRIKFMDPQNPSRQIRLHKSHGDSPVDRGALKDVITRLRLMGFIE

Secondary structure (DSSP, 8-state):
--HHHHHHHHHT-SSPPS---HHHHHHHHHHTT-EEE--STT-TTEEEEE-SS-TT-EEEEEPPSSSPPPPHHHHHHHHHHHHHHTS--